Protein AF-A0A0G1LL08-F1 (afdb_monomer_lite)

Radius of gyration: 15.14 Å; chains: 1; bounding box: 38×26×40 Å

Secondary structure (DSSP, 8-state):
--------TT-TTHHHHHHHHHHHHHHHHHHTTPPPPHHHHHHHHHHHHHHHHTTS-GGGS-TT-HHHHHHHHHHHH----HHHHHHHHHHHHHHHHHHHH-TTS-----HHHHHHHHHHHHHHHHHHHHHHHT-

pLDDT: mean 78.6, std 12.8, range [37.53, 91.56]

Foldseek 3Di:
DDDDQPCPVPQLLSVLLVLLVLCLVLLVCLVVLHADDPSNLVSLVSNLVLLVVLLDPLVPDDCPDSSNVVSVLLVVQQPDDSVLSVVLSVLSVVVNVQCVVCVPDRGDDDPVSSVSNSVSSVSSSVSSVVSVVVD

Sequence (135 aa):
MTMVRPVIRNDPFAGIAWSTSLALLALEKLQVDELLNDEDRSSLSQTSAFVASLLLPTVDQDICSIEVCRDVTFLAHHHGDRAWFAQLASNLEEISRQLGFNQDQPVAFDDGLLERAQVGILAVLKTLHRCRLSL

Structure (mmCIF, N/CA/C/O backbone):
data_AF-A0A0G1LL08-F1
#
_entry.id   AF-A0A0G1LL08-F1
#
loop_
_atom_site.group_PDB
_atom_site.id
_atom_site.type_symbol
_atom_site.label_atom_id
_atom_site.label_alt_id
_atom_site.label_comp_id
_atom_site.label_asym_id
_atom_site.label_entity_id
_atom_site.label_seq_id
_atom_site.pdbx_PDB_ins_code
_atom_site.Cartn_x
_atom_site.Cartn_y
_atom_site.Cartn_z
_atom_site.occupancy
_atom_site.B_iso_or_equiv
_atom_site.auth_seq_id
_atom_site.auth_comp_id
_atom_site.auth_asym_id
_atom_site.auth_atom_id
_atom_site.pdbx_PDB_model_num
ATOM 1 N N . MET A 1 1 ? 9.209 -2.109 23.449 1.00 37.53 1 MET A N 1
ATOM 2 C CA . MET A 1 1 ? 10.182 -2.678 22.494 1.00 37.53 1 MET A CA 1
ATOM 3 C C . MET A 1 1 ? 10.248 -1.736 21.308 1.00 37.53 1 MET A C 1
ATOM 5 O O . MET A 1 1 ? 9.257 -1.604 20.610 1.00 37.53 1 MET A O 1
ATOM 9 N N . THR A 1 2 ? 11.344 -1.005 21.142 1.00 38.62 2 THR A N 1
ATOM 10 C CA . THR A 1 2 ? 11.559 -0.097 20.009 1.00 38.62 2 THR A CA 1
ATOM 11 C C . THR A 1 2 ? 12.007 -0.922 18.809 1.00 38.62 2 THR A C 1
ATOM 13 O O . THR A 1 2 ? 13.086 -1.514 18.832 1.00 38.62 2 THR A O 1
ATOM 16 N N . MET A 1 3 ? 11.165 -1.019 17.779 1.00 41.34 3 MET A N 1
ATOM 17 C CA . MET A 1 3 ? 11.561 -1.664 16.531 1.00 41.34 3 MET A CA 1
ATOM 18 C C . MET A 1 3 ? 12.600 -0.785 15.828 1.00 41.34 3 MET A C 1
ATOM 20 O O . MET A 1 3 ? 12.317 0.324 15.387 1.00 41.34 3 MET A O 1
ATOM 24 N N . VAL A 1 4 ? 13.841 -1.267 15.774 1.00 48.06 4 VAL A N 1
ATOM 25 C CA . VAL A 1 4 ? 14.943 -0.601 15.076 1.00 48.06 4 VAL A CA 1
ATOM 26 C C . VAL A 1 4 ? 14.721 -0.769 13.576 1.00 48.06 4 VAL A C 1
ATOM 28 O O . VAL A 1 4 ? 14.735 -1.896 13.085 1.00 48.06 4 VAL A O 1
ATOM 31 N N . ARG A 1 5 ? 14.536 0.338 12.844 1.00 49.56 5 ARG A N 1
ATOM 32 C CA . ARG A 1 5 ? 14.453 0.329 11.374 1.00 49.56 5 ARG A CA 1
ATOM 33 C C . ARG A 1 5 ? 15.720 -0.318 10.791 1.00 49.56 5 ARG A C 1
ATOM 35 O O . ARG A 1 5 ? 16.807 0.240 10.970 1.00 49.56 5 ARG A O 1
ATOM 42 N N . PRO A 1 6 ? 15.625 -1.448 10.069 1.00 48.25 6 PRO A N 1
ATOM 43 C CA . PRO A 1 6 ? 16.768 -2.001 9.364 1.00 48.25 6 PRO A CA 1
ATOM 44 C C . PRO A 1 6 ? 17.075 -1.107 8.159 1.00 48.25 6 PRO A C 1
ATOM 46 O O . PRO A 1 6 ? 16.451 -1.206 7.104 1.00 48.25 6 PRO A O 1
ATOM 49 N N . VAL A 1 7 ? 18.047 -0.209 8.314 1.00 47.22 7 VAL A N 1
ATOM 50 C CA . VAL A 1 7 ? 18.605 0.561 7.197 1.00 47.22 7 VAL A CA 1
ATOM 51 C C . VAL A 1 7 ? 19.533 -0.367 6.415 1.00 47.22 7 VAL 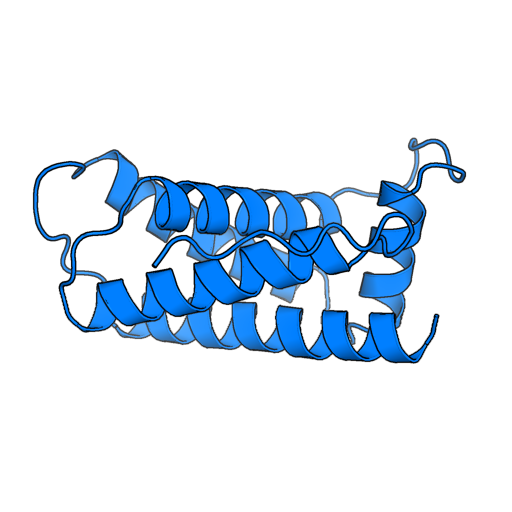A C 1
ATOM 53 O O . VAL A 1 7 ? 20.746 -0.384 6.622 1.00 47.22 7 VAL A O 1
ATOM 56 N N . ILE A 1 8 ? 18.968 -1.183 5.525 1.00 53.84 8 ILE A N 1
ATOM 57 C CA . ILE A 1 8 ? 19.764 -1.874 4.508 1.00 53.84 8 ILE A CA 1
ATOM 58 C C . ILE A 1 8 ? 20.182 -0.792 3.512 1.00 53.84 8 ILE A C 1
ATOM 60 O O . ILE A 1 8 ? 19.402 -0.390 2.656 1.00 53.84 8 ILE A O 1
ATOM 64 N N . ARG A 1 9 ? 21.402 -0.272 3.691 1.00 49.75 9 ARG A N 1
ATOM 65 C CA . ARG A 1 9 ? 21.951 0.950 3.067 1.00 49.75 9 ARG A CA 1
ATOM 66 C C . ARG A 1 9 ? 21.862 1.044 1.532 1.00 49.75 9 ARG A C 1
ATOM 68 O O . ARG A 1 9 ? 22.110 2.126 1.022 1.00 49.75 9 ARG A O 1
ATOM 75 N N . ASN A 1 10 ? 21.495 -0.030 0.827 1.00 62.41 10 ASN A N 1
ATOM 76 C CA . ASN A 1 10 ? 21.463 -0.103 -0.639 1.00 62.41 10 ASN A CA 1
ATOM 77 C C . ASN A 1 10 ? 20.148 -0.658 -1.224 1.00 62.41 10 ASN A C 1
ATOM 79 O O . ASN A 1 10 ? 20.086 -0.883 -2.427 1.00 62.41 10 ASN A O 1
ATOM 83 N N . ASP A 1 11 ? 19.117 -0.921 -0.412 1.00 71.38 11 ASP A N 1
ATOM 84 C CA . ASP A 1 11 ? 17.845 -1.456 -0.917 1.00 71.38 11 ASP A CA 1
ATOM 85 C C . ASP A 1 11 ? 16.817 -0.319 -1.083 1.00 71.38 11 ASP A C 1
ATOM 87 O O . ASP A 1 11 ? 16.306 0.188 -0.075 1.00 71.38 11 ASP A O 1
ATOM 91 N N . PRO A 1 12 ? 16.485 0.088 -2.325 1.00 76.38 12 PRO A N 1
ATOM 92 C CA . PRO A 1 12 ? 15.554 1.188 -2.581 1.00 76.38 12 PRO A CA 1
ATOM 93 C C . PRO A 1 12 ? 14.116 0.882 -2.135 1.00 76.38 12 PRO A C 1
ATOM 95 O O . PRO A 1 12 ? 13.301 1.798 -2.024 1.00 76.38 12 PRO A O 1
ATOM 98 N N . PHE A 1 13 ? 13.794 -0.384 -1.847 1.00 82.06 13 PHE A N 1
ATOM 99 C CA . PHE A 1 13 ? 12.468 -0.823 -1.423 1.00 82.06 13 PHE A CA 1
ATOM 100 C C . PHE A 1 13 ? 12.362 -1.066 0.082 1.00 82.06 13 PHE A C 1
ATOM 102 O O . PHE A 1 13 ? 11.248 -1.080 0.597 1.00 82.06 13 PHE A O 1
ATOM 109 N N . ALA A 1 14 ? 13.469 -1.247 0.812 1.00 80.44 14 ALA A N 1
ATOM 110 C CA . ALA A 1 14 ? 13.426 -1.617 2.232 1.00 80.44 14 ALA A CA 1
ATOM 111 C C . ALA A 1 14 ? 12.692 -0.584 3.104 1.00 80.44 14 ALA A C 1
ATOM 113 O O . ALA A 1 14 ? 11.876 -0.962 3.946 1.00 80.44 14 ALA A O 1
ATOM 114 N N . GLY A 1 15 ? 12.943 0.710 2.879 1.00 82.56 15 GLY A N 1
ATOM 115 C CA . GLY A 1 15 ? 12.286 1.789 3.624 1.00 82.56 15 GLY A CA 1
ATOM 116 C C . GLY A 1 15 ? 10.778 1.837 3.382 1.00 82.56 15 GLY A C 1
ATOM 117 O O . GLY A 1 15 ? 10.005 1.915 4.331 1.00 82.56 15 GLY A O 1
ATOM 118 N N . ILE A 1 16 ? 10.354 1.712 2.122 1.00 85.31 16 ILE A N 1
ATOM 119 C CA . ILE A 1 16 ? 8.929 1.718 1.774 1.00 85.31 16 ILE A CA 1
ATOM 120 C C . ILE A 1 16 ? 8.256 0.438 2.239 1.00 85.31 16 ILE A C 1
ATOM 122 O O . ILE A 1 16 ? 7.203 0.514 2.848 1.00 85.31 16 ILE A O 1
ATOM 126 N N . ALA A 1 17 ? 8.873 -0.729 2.049 1.00 86.62 17 ALA A N 1
ATOM 127 C CA . ALA A 1 17 ? 8.321 -1.992 2.528 1.00 86.62 17 ALA A CA 1
ATOM 128 C C . ALA A 1 17 ? 8.088 -1.971 4.045 1.00 86.62 17 ALA A C 1
ATOM 130 O O . ALA A 1 17 ? 7.078 -2.496 4.512 1.00 86.62 17 ALA A O 1
ATOM 131 N N . TRP A 1 18 ? 8.977 -1.327 4.806 1.00 86.25 18 TRP A N 1
ATOM 132 C CA . TRP A 1 18 ? 8.791 -1.109 6.238 1.00 86.25 18 TRP A CA 1
ATOM 133 C C . TRP A 1 18 ? 7.573 -0.226 6.528 1.00 86.25 18 TRP A C 1
ATOM 135 O O . TRP A 1 18 ? 6.669 -0.652 7.244 1.00 86.25 18 TRP A O 1
ATOM 145 N N . SER A 1 19 ? 7.513 0.970 5.937 1.00 87.69 19 SER A N 1
ATOM 146 C CA . SER A 1 19 ? 6.399 1.905 6.137 1.00 87.69 19 SER A CA 1
ATOM 147 C C . SER A 1 19 ? 5.064 1.325 5.670 1.00 87.69 19 SER A C 1
ATOM 149 O O . SER A 1 19 ? 4.059 1.481 6.347 1.00 87.69 19 SER A O 1
ATOM 151 N N . THR A 1 20 ? 5.046 0.583 4.565 1.00 88.44 20 THR A N 1
ATOM 152 C CA . THR A 1 20 ? 3.851 -0.092 4.048 1.00 88.44 20 THR A CA 1
ATOM 153 C C . THR A 1 20 ? 3.413 -1.248 4.954 1.00 88.44 20 THR A C 1
ATOM 155 O O . THR A 1 20 ? 2.218 -1.463 5.130 1.00 88.44 20 THR A O 1
ATOM 158 N N . SER A 1 21 ? 4.350 -1.955 5.595 1.00 89.75 21 SER A N 1
ATOM 159 C CA . SER A 1 21 ? 4.019 -3.001 6.579 1.00 89.75 21 SER A CA 1
ATOM 160 C C . SER A 1 21 ? 3.427 -2.404 7.856 1.00 89.75 21 SER A C 1
ATOM 162 O O . SER A 1 21 ? 2.426 -2.902 8.362 1.00 89.75 21 SER A O 1
ATOM 164 N N . LEU A 1 22 ? 4.001 -1.303 8.350 1.00 88.75 22 LEU A N 1
ATOM 165 C CA . LEU A 1 22 ? 3.447 -0.567 9.488 1.00 88.75 22 LEU A CA 1
ATOM 166 C C . LEU A 1 22 ? 2.098 0.080 9.158 1.00 88.75 22 LEU A C 1
ATOM 168 O O . LEU A 1 22 ? 1.213 0.100 10.004 1.00 88.75 22 LEU A O 1
ATOM 172 N N . ALA A 1 23 ? 1.907 0.556 7.928 1.00 88.00 23 ALA A N 1
ATOM 173 C CA . ALA A 1 23 ? 0.624 1.073 7.468 1.00 88.00 23 ALA A CA 1
ATOM 174 C C . ALA A 1 23 ? -0.461 -0.013 7.448 1.00 88.00 23 ALA A C 1
ATOM 176 O O . ALA A 1 23 ? -1.594 0.268 7.823 1.00 88.00 23 ALA A O 1
ATOM 177 N N . LEU A 1 24 ? -0.128 -1.253 7.067 1.00 90.81 24 LEU A N 1
ATOM 178 C CA . LEU A 1 24 ? -1.071 -2.373 7.154 1.00 90.81 24 LEU A CA 1
ATOM 179 C C . LEU A 1 24 ? -1.495 -2.627 8.605 1.00 90.81 24 LEU A C 1
ATOM 181 O O . LEU A 1 24 ? -2.687 -2.698 8.885 1.00 90.81 24 LEU A O 1
ATOM 185 N N . LEU A 1 25 ? -0.525 -2.681 9.524 1.00 88.19 25 LEU A N 1
ATOM 186 C CA . LEU A 1 25 ? -0.794 -2.829 10.957 1.00 88.19 25 LEU A CA 1
ATOM 187 C C . LEU A 1 25 ? -1.625 -1.663 11.506 1.00 88.19 25 LEU A C 1
ATOM 189 O O . LEU A 1 25 ? -2.509 -1.875 12.327 1.00 88.19 25 LEU A O 1
ATOM 193 N N . ALA A 1 26 ? -1.385 -0.437 11.039 1.00 86.88 26 ALA A N 1
ATOM 194 C CA . ALA A 1 26 ? -2.193 0.720 11.403 1.00 86.88 26 ALA A CA 1
ATOM 195 C C . ALA A 1 26 ? -3.653 0.556 10.950 1.00 86.88 26 ALA A C 1
ATOM 197 O O . ALA A 1 26 ? -4.565 0.837 11.716 1.00 86.88 26 ALA A O 1
ATOM 198 N N . LEU A 1 27 ? -3.898 0.057 9.735 1.00 87.00 27 LEU A N 1
ATOM 199 C CA . LEU A 1 27 ? -5.266 -0.223 9.287 1.00 87.00 27 LEU A CA 1
ATOM 200 C C . LEU A 1 27 ? -5.932 -1.339 10.099 1.00 87.00 27 LEU A C 1
ATOM 202 O O . LEU A 1 27 ? -7.123 -1.253 10.370 1.00 87.00 27 LEU A O 1
ATOM 206 N N . GLU A 1 28 ? -5.187 -2.376 10.488 1.00 87.56 28 GLU A N 1
ATOM 207 C CA . GLU A 1 28 ? -5.695 -3.424 11.385 1.00 87.56 28 GLU A CA 1
ATOM 208 C C . GLU A 1 28 ? -6.072 -2.854 12.755 1.00 87.56 28 GLU A C 1
ATOM 210 O O . GLU A 1 28 ? -7.162 -3.133 13.239 1.00 87.56 28 GLU A O 1
ATOM 215 N N . LYS A 1 29 ? -5.240 -1.986 13.344 1.00 86.56 29 LYS A N 1
ATOM 216 C CA . LYS A 1 29 ? -5.559 -1.283 14.600 1.00 86.56 29 LYS A CA 1
ATOM 217 C C . LYS A 1 29 ? -6.864 -0.497 14.512 1.00 86.56 29 LYS A C 1
ATOM 219 O O . LYS A 1 29 ? -7.666 -0.554 15.437 1.00 86.56 29 LYS A O 1
ATOM 224 N N . LEU A 1 30 ? -7.100 0.182 13.388 1.00 83.88 30 LEU A N 1
ATOM 225 C CA . LEU A 1 30 ? -8.348 0.913 13.161 1.00 83.88 30 LEU A CA 1
ATOM 226 C C . LEU A 1 30 ? -9.579 0.003 13.104 1.00 83.88 30 LEU A C 1
ATOM 228 O O . LEU A 1 30 ? -10.643 0.435 13.526 1.00 83.88 30 LEU A O 1
ATOM 232 N N . GLN A 1 31 ? -9.451 -1.241 12.632 1.00 83.69 31 GLN A N 1
ATOM 233 C CA . GLN A 1 31 ? -10.561 -2.206 12.648 1.00 83.69 31 GLN A CA 1
ATOM 234 C C . GLN A 1 31 ? -10.905 -2.705 14.055 1.00 83.69 31 GLN A C 1
ATOM 236 O O . GLN A 1 31 ? -12.019 -3.162 14.284 1.00 83.69 31 GLN A O 1
ATOM 241 N N . VAL A 1 32 ? -9.955 -2.654 14.994 1.00 84.81 32 VAL A N 1
ATOM 242 C CA . VAL A 1 32 ? -10.162 -3.067 16.395 1.00 84.81 32 VAL A CA 1
ATOM 243 C C . VAL A 1 32 ? -10.393 -1.874 17.330 1.00 84.81 32 VAL A C 1
ATOM 245 O O . VAL A 1 32 ? -10.293 -2.025 18.547 1.00 84.81 32 VAL A O 1
ATOM 248 N N . ASP A 1 33 ? -10.696 -0.697 16.767 1.00 77.06 33 ASP A N 1
ATOM 249 C CA . ASP A 1 33 ? -10.894 0.572 17.481 1.00 77.06 33 ASP A CA 1
ATOM 250 C C . ASP A 1 33 ? -9.687 1.005 18.346 1.00 77.06 33 ASP A C 1
ATOM 252 O O . ASP A 1 33 ? -9.827 1.711 19.350 1.00 77.06 33 ASP A O 1
ATOM 256 N N . GLU A 1 34 ? -8.469 0.601 17.967 1.00 81.62 34 GLU A N 1
ATOM 257 C CA . GLU A 1 34 ? -7.238 0.986 18.658 1.00 81.62 34 GLU A CA 1
ATOM 258 C C . GLU A 1 34 ? -6.715 2.349 18.166 1.00 81.62 34 GLU A C 1
ATOM 260 O O . GLU A 1 34 ? -6.725 2.674 16.976 1.00 81.62 34 GLU A O 1
ATOM 265 N N . LEU A 1 35 ? -6.216 3.167 19.100 1.00 78.62 35 LEU A N 1
ATOM 266 C CA . LEU A 1 35 ? -5.653 4.482 18.793 1.00 78.62 35 LEU A CA 1
ATOM 267 C C . LEU A 1 35 ? -4.316 4.360 18.052 1.00 78.62 35 LEU A C 1
ATOM 269 O O . LEU A 1 35 ? -3.378 3.710 18.515 1.00 78.62 35 LEU A O 1
ATOM 273 N N . LEU A 1 36 ? -4.205 5.072 16.931 1.00 82.12 36 LEU A N 1
ATOM 274 C CA . LEU A 1 36 ? -2.966 5.148 16.161 1.00 82.12 36 LEU A CA 1
ATOM 275 C C . LEU A 1 36 ? -1.947 6.067 16.824 1.00 82.12 36 LEU A C 1
ATOM 277 O O . LEU A 1 36 ? -2.256 7.211 17.165 1.00 82.12 36 LEU A O 1
ATOM 281 N N . ASN A 1 37 ? -0.710 5.588 16.918 1.00 84.25 37 ASN A N 1
ATOM 282 C CA . ASN A 1 37 ? 0.417 6.406 17.345 1.00 84.25 37 ASN A CA 1
ATOM 283 C C . ASN A 1 37 ? 0.981 7.244 16.172 1.00 84.25 37 ASN A C 1
ATOM 285 O O . ASN A 1 37 ? 0.589 7.092 15.011 1.00 84.25 37 ASN A O 1
ATOM 289 N N . ASP A 1 38 ? 1.930 8.135 16.463 1.00 83.81 38 ASP A N 1
ATOM 290 C CA . ASP A 1 38 ? 2.549 8.987 15.436 1.00 83.81 38 ASP A CA 1
ATOM 291 C C . ASP A 1 38 ? 3.318 8.186 14.368 1.00 83.81 38 ASP A C 1
ATOM 293 O O . ASP A 1 38 ? 3.420 8.617 13.218 1.00 83.81 38 ASP A O 1
ATOM 297 N N . GLU A 1 39 ? 3.837 7.004 14.715 1.00 86.12 39 GLU A N 1
ATOM 298 C CA . GLU A 1 39 ? 4.539 6.120 13.780 1.00 86.12 39 GLU A CA 1
ATOM 299 C C . GLU A 1 39 ? 3.573 5.457 12.788 1.00 86.12 39 GLU A C 1
ATOM 301 O O . GLU A 1 39 ? 3.870 5.404 11.593 1.00 86.12 39 GLU A O 1
ATOM 306 N N . ASP A 1 40 ? 2.400 5.026 13.248 1.00 85.06 40 ASP A N 1
ATOM 307 C CA . ASP A 1 40 ? 1.318 4.465 12.440 1.00 85.06 40 ASP A CA 1
ATOM 308 C C . ASP A 1 40 ? 0.827 5.514 11.424 1.00 85.06 40 ASP A C 1
ATOM 310 O O . ASP A 1 40 ? 0.749 5.253 10.220 1.00 85.06 40 ASP A O 1
ATOM 314 N N . ARG A 1 41 ? 0.589 6.749 11.894 1.00 82.56 41 ARG A N 1
ATOM 315 C CA . ARG A 1 41 ? 0.175 7.892 11.057 1.00 82.56 41 ARG A CA 1
ATOM 316 C C . ARG A 1 41 ? 1.245 8.261 10.027 1.00 82.56 41 ARG A C 1
ATOM 318 O O . ARG A 1 41 ? 0.941 8.456 8.849 1.00 82.56 41 ARG A O 1
ATOM 325 N N . SER A 1 42 ? 2.507 8.322 10.452 1.00 86.81 42 SER A N 1
ATOM 326 C CA . SER A 1 42 ? 3.646 8.585 9.564 1.00 86.81 42 SER A CA 1
ATOM 327 C C . SER A 1 42 ? 3.799 7.491 8.504 1.00 86.81 42 SER A C 1
ATOM 329 O O . SER A 1 42 ? 4.055 7.786 7.338 1.00 86.81 42 SER A O 1
ATOM 331 N N . SER A 1 43 ? 3.566 6.232 8.875 1.00 88.06 43 SER A N 1
ATOM 332 C CA . SER A 1 43 ? 3.645 5.077 7.977 1.00 88.06 43 SER A CA 1
ATOM 333 C C . SER A 1 43 ? 2.530 5.071 6.927 1.00 88.06 43 SER A C 1
ATOM 335 O O . SER A 1 43 ? 2.803 4.828 5.747 1.00 88.06 43 SER A O 1
ATOM 337 N N . LEU A 1 44 ? 1.295 5.412 7.320 1.00 85.75 44 LEU A N 1
ATOM 338 C CA . LEU A 1 44 ? 0.175 5.621 6.394 1.00 85.75 44 LEU A CA 1
ATOM 339 C C . LEU A 1 44 ? 0.465 6.765 5.417 1.00 85.75 44 LEU A C 1
ATOM 341 O O . LEU A 1 44 ? 0.310 6.592 4.209 1.00 85.75 44 LEU A O 1
ATOM 345 N N . SER A 1 45 ? 0.963 7.897 5.920 1.00 86.88 45 SER A N 1
ATOM 346 C CA . SER A 1 45 ? 1.336 9.053 5.096 1.00 86.88 45 SER A CA 1
ATOM 347 C C . SER A 1 45 ? 2.456 8.721 4.101 1.00 86.88 45 SER A C 1
ATOM 349 O O . SER A 1 45 ? 2.334 9.006 2.912 1.00 86.88 45 SER A O 1
ATOM 351 N N . GLN A 1 46 ? 3.510 8.027 4.544 1.00 88.00 46 GLN A N 1
ATOM 352 C CA . GLN A 1 46 ? 4.610 7.579 3.678 1.00 88.00 46 GLN A CA 1
ATOM 353 C C . GLN A 1 46 ? 4.137 6.603 2.597 1.00 88.00 46 GLN A C 1
ATOM 355 O O . GLN A 1 46 ? 4.567 6.697 1.448 1.00 88.00 46 GLN A O 1
ATOM 360 N N . THR A 1 47 ? 3.232 5.686 2.945 1.00 88.19 47 THR A N 1
ATOM 361 C CA . THR A 1 47 ? 2.653 4.735 1.987 1.00 88.19 47 THR A CA 1
ATOM 362 C C . THR A 1 47 ? 1.751 5.443 0.981 1.00 88.19 47 THR A C 1
ATOM 364 O O . THR A 1 47 ? 1.844 5.171 -0.213 1.00 88.19 47 THR A O 1
ATOM 367 N N . SER A 1 48 ? 0.931 6.393 1.435 1.00 87.56 48 SER A N 1
ATOM 368 C CA . SER A 1 48 ? 0.092 7.221 0.565 1.00 87.56 48 SER A CA 1
ATOM 369 C C . SER A 1 48 ? 0.936 8.046 -0.411 1.00 87.56 48 SER A C 1
ATOM 371 O O . SER A 1 48 ? 0.698 8.008 -1.616 1.00 87.56 48 SER A O 1
ATOM 373 N N . ALA A 1 49 ? 1.992 8.702 0.079 1.00 86.94 49 ALA A N 1
ATOM 374 C CA . ALA A 1 49 ? 2.915 9.473 -0.750 1.00 86.94 49 ALA A CA 1
ATOM 375 C C . ALA A 1 49 ? 3.616 8.606 -1.809 1.00 86.94 49 ALA A C 1
ATOM 377 O O . ALA A 1 49 ? 3.765 9.038 -2.950 1.00 86.94 49 ALA A O 1
ATOM 378 N N . PHE A 1 50 ? 3.999 7.374 -1.459 1.00 87.50 50 PHE A N 1
ATOM 379 C CA . PHE A 1 50 ? 4.551 6.418 -2.418 1.00 87.50 50 PHE A CA 1
ATOM 380 C C . PHE A 1 50 ? 3.523 6.014 -3.484 1.00 87.50 50 PHE A C 1
ATOM 382 O O . PHE A 1 50 ? 3.810 6.086 -4.671 1.00 87.50 50 PHE A O 1
ATOM 389 N N . VAL A 1 51 ? 2.299 5.641 -3.098 1.00 86.44 51 VAL A N 1
ATOM 390 C CA . VAL A 1 51 ? 1.253 5.285 -4.076 1.00 86.44 51 VAL A CA 1
ATOM 391 C C . VAL A 1 51 ? 0.924 6.471 -4.991 1.00 86.44 51 VAL A C 1
ATOM 393 O O . VAL A 1 51 ? 0.729 6.288 -6.191 1.00 86.44 51 VAL A O 1
ATOM 396 N N . ALA A 1 52 ? 0.916 7.690 -4.450 1.00 85.56 52 ALA A N 1
ATOM 397 C CA . ALA A 1 52 ? 0.724 8.908 -5.226 1.00 85.56 52 ALA A CA 1
ATOM 398 C C . ALA A 1 52 ? 1.892 9.187 -6.189 1.00 85.56 52 ALA A C 1
ATOM 400 O O . ALA A 1 52 ? 1.647 9.635 -7.310 1.00 85.56 52 ALA A O 1
ATOM 401 N N . SER A 1 53 ? 3.144 8.891 -5.811 1.00 84.25 53 SER A N 1
ATOM 402 C CA . SER A 1 53 ? 4.294 9.078 -6.710 1.00 84.25 53 SER A CA 1
ATOM 403 C C . SER A 1 53 ? 4.204 8.184 -7.947 1.00 84.25 53 SER A C 1
ATOM 405 O O . SER A 1 53 ? 4.519 8.635 -9.045 1.00 84.25 53 SER A O 1
ATOM 407 N N . LEU A 1 54 ? 3.659 6.970 -7.806 1.00 83.25 54 LEU A N 1
ATOM 408 C CA . LEU A 1 54 ? 3.440 6.033 -8.916 1.00 83.25 54 LEU A CA 1
ATOM 409 C C . LEU A 1 54 ? 2.421 6.528 -9.960 1.00 83.25 54 LEU A C 1
ATOM 411 O O . LEU A 1 54 ? 2.404 6.032 -11.089 1.00 83.25 54 LEU A O 1
ATOM 415 N N . LEU A 1 55 ? 1.560 7.489 -9.605 1.00 80.50 55 LEU A N 1
ATOM 416 C CA . LEU A 1 55 ? 0.595 8.097 -10.528 1.00 80.50 55 LEU A CA 1
ATOM 417 C C . LEU A 1 55 ? 1.215 9.199 -11.392 1.00 80.50 55 LEU A C 1
ATOM 419 O O . LEU A 1 55 ? 0.672 9.524 -12.456 1.00 80.50 55 LEU A O 1
ATOM 423 N N . LEU A 1 56 ? 2.336 9.775 -10.955 1.00 76.50 56 LEU A N 1
ATOM 424 C CA . LEU A 1 56 ? 2.993 10.858 -11.668 1.00 76.50 56 LEU A CA 1
ATOM 425 C C . LEU A 1 56 ? 3.720 10.312 -12.909 1.00 76.50 56 LEU A C 1
ATOM 427 O O . LEU A 1 56 ? 4.409 9.293 -12.843 1.00 76.50 56 LEU A O 1
ATOM 431 N N . PRO A 1 57 ? 3.575 10.962 -14.077 1.00 64.50 57 PRO A N 1
ATOM 432 C CA . PRO A 1 57 ? 4.334 10.584 -15.257 1.00 64.50 57 PRO A CA 1
ATOM 433 C C . PRO A 1 57 ? 5.831 10.817 -15.009 1.00 64.50 57 PRO A C 1
ATOM 435 O O . PRO A 1 57 ? 6.250 11.915 -14.658 1.00 64.50 57 PRO A O 1
ATOM 438 N N . THR A 1 58 ? 6.646 9.793 -15.255 1.00 62.91 58 THR A N 1
ATOM 439 C CA . THR A 1 58 ? 8.107 9.763 -15.041 1.00 62.91 58 THR A CA 1
ATOM 440 C C . THR A 1 58 ? 8.905 10.658 -16.008 1.00 62.91 58 THR A C 1
ATOM 442 O O . THR A 1 58 ? 10.108 10.491 -16.161 1.00 62.91 58 THR A O 1
ATOM 445 N N . VAL A 1 59 ? 8.238 11.577 -16.713 1.00 54.00 59 VAL A N 1
ATOM 446 C CA . VAL A 1 59 ? 8.698 12.164 -17.985 1.00 54.00 59 VAL A CA 1
ATOM 447 C C . VAL A 1 59 ? 9.756 13.265 -17.804 1.00 54.00 59 VAL A C 1
ATOM 449 O O . VAL A 1 59 ? 10.517 13.497 -18.734 1.00 54.00 59 VAL A O 1
ATOM 452 N N . ASP A 1 60 ? 9.876 13.864 -16.613 1.00 53.09 60 ASP A N 1
ATOM 453 C CA . ASP A 1 60 ? 10.825 14.963 -16.327 1.00 53.09 60 ASP A CA 1
ATOM 454 C C . ASP A 1 60 ? 11.782 14.687 -15.152 1.00 53.09 60 ASP A C 1
ATOM 456 O O . ASP A 1 60 ? 12.498 15.579 -14.696 1.00 53.09 60 ASP A O 1
ATOM 460 N N . GLN A 1 61 ? 11.799 13.464 -14.618 1.00 55.06 61 GLN A N 1
ATOM 461 C CA . GLN A 1 61 ? 12.663 13.137 -13.484 1.00 55.06 61 GLN A CA 1
ATOM 462 C C . GLN A 1 61 ? 14.006 12.593 -13.966 1.00 55.06 61 GLN A C 1
ATOM 464 O O . GLN A 1 61 ? 14.072 11.802 -14.905 1.00 55.06 61 GLN A O 1
ATOM 469 N N . ASP A 1 62 ? 15.078 13.021 -13.299 1.00 58.94 62 ASP A N 1
ATOM 470 C CA . ASP A 1 62 ? 16.439 12.557 -13.546 1.00 58.94 62 ASP A CA 1
ATOM 471 C C . ASP A 1 62 ? 16.452 11.019 -13.481 1.00 58.94 62 ASP A C 1
ATOM 473 O O . ASP A 1 62 ? 16.258 10.429 -12.415 1.00 58.94 62 ASP A O 1
ATOM 477 N N . ILE A 1 63 ? 16.614 10.356 -14.632 1.00 59.69 63 ILE A N 1
ATOM 478 C CA . ILE A 1 63 ? 16.427 8.898 -14.801 1.00 59.69 63 ILE A CA 1
ATOM 479 C C . ILE A 1 63 ? 17.412 8.104 -13.914 1.00 59.69 63 ILE A C 1
ATOM 481 O O . ILE A 1 63 ? 17.219 6.922 -13.633 1.00 59.69 63 ILE A O 1
ATOM 485 N N . CYS A 1 64 ? 18.452 8.778 -13.420 1.00 59.09 64 CYS A N 1
ATOM 486 C CA . CYS A 1 64 ? 19.458 8.263 -12.500 1.00 59.09 64 CYS A CA 1
ATOM 487 C C . CYS A 1 64 ? 19.063 8.343 -11.009 1.00 59.09 64 CYS A C 1
ATOM 489 O O . CYS A 1 64 ? 19.828 7.878 -10.163 1.00 59.09 64 CYS A O 1
ATOM 491 N N . SER A 1 65 ? 17.911 8.928 -10.655 1.00 74.06 65 SER A N 1
ATOM 492 C CA . SER A 1 65 ? 17.430 8.954 -9.269 1.00 74.06 65 SER A CA 1
ATOM 493 C C . SER A 1 65 ? 17.034 7.552 -8.798 1.00 74.06 65 SER A C 1
ATOM 495 O O . SER A 1 65 ? 16.337 6.805 -9.490 1.00 74.06 65 SER A O 1
ATOM 497 N N . ILE A 1 66 ? 17.431 7.217 -7.568 1.00 74.56 66 ILE A N 1
ATOM 498 C CA . ILE A 1 66 ? 17.057 5.966 -6.893 1.00 74.56 66 ILE A CA 1
ATOM 499 C C . ILE A 1 66 ? 15.526 5.827 -6.812 1.00 74.56 66 ILE A C 1
ATOM 501 O O . ILE A 1 66 ? 15.002 4.721 -6.926 1.00 74.56 66 ILE A O 1
ATOM 505 N N . GLU A 1 67 ? 14.803 6.937 -6.662 1.00 76.19 67 GLU A N 1
ATOM 506 C CA . GLU A 1 67 ? 13.340 6.964 -6.542 1.00 76.19 67 GLU A CA 1
ATOM 507 C C . GLU A 1 67 ? 12.653 6.648 -7.874 1.00 76.19 67 GLU A C 1
ATOM 509 O O . GLU A 1 67 ? 11.723 5.847 -7.909 1.00 76.19 67 GLU A O 1
ATOM 514 N N . VAL A 1 68 ? 13.170 7.191 -8.979 1.00 75.19 68 VAL A N 1
ATOM 515 C CA . VAL A 1 68 ? 12.677 6.900 -10.335 1.00 75.19 68 VAL A CA 1
ATOM 516 C C . VAL A 1 68 ? 12.905 5.435 -10.682 1.00 75.19 68 VAL A C 1
ATOM 518 O O . VAL A 1 68 ? 11.989 4.747 -11.128 1.00 75.19 68 VAL A O 1
ATOM 521 N N . CYS A 1 69 ? 14.118 4.933 -10.437 1.00 76.56 69 CYS A N 1
ATOM 522 C CA . CYS A 1 69 ? 14.462 3.537 -10.694 1.00 76.56 69 CYS A CA 1
ATOM 523 C C . CYS A 1 69 ? 13.578 2.582 -9.875 1.00 76.56 69 CYS A C 1
ATOM 525 O O . CYS A 1 69 ? 13.079 1.581 -10.399 1.00 76.56 69 CYS A O 1
ATOM 527 N N . ARG A 1 70 ? 13.321 2.923 -8.606 1.00 84.94 70 ARG A N 1
ATOM 528 C CA . ARG A 1 70 ? 12.403 2.193 -7.730 1.00 84.94 70 ARG A CA 1
ATOM 529 C C . ARG A 1 70 ? 10.986 2.164 -8.292 1.00 84.94 70 ARG A C 1
ATOM 531 O O . ARG A 1 70 ? 10.407 1.085 -8.377 1.00 84.94 70 ARG A O 1
ATOM 538 N N . ASP A 1 71 ? 10.439 3.313 -8.676 1.00 84.06 71 ASP A N 1
ATOM 539 C CA . ASP A 1 71 ? 9.054 3.434 -9.136 1.00 84.06 71 ASP A CA 1
ATOM 540 C C . ASP A 1 71 ? 8.855 2.719 -10.483 1.00 84.06 71 ASP A C 1
ATOM 542 O O . ASP A 1 71 ? 7.893 1.969 -10.649 1.00 84.06 71 ASP A O 1
ATOM 546 N N . VAL A 1 72 ? 9.817 2.829 -11.407 1.00 80.19 72 VAL A N 1
ATOM 547 C CA . VAL A 1 72 ? 9.825 2.075 -12.675 1.00 80.19 72 VAL A CA 1
ATOM 548 C C . VAL A 1 72 ? 9.895 0.569 -12.426 1.00 80.19 72 VAL A C 1
ATOM 550 O O . VAL A 1 72 ? 9.111 -0.191 -12.994 1.00 80.19 72 VAL A O 1
ATOM 553 N N . THR A 1 73 ? 10.803 0.124 -11.556 1.00 83.31 73 THR A N 1
ATOM 554 C CA . THR A 1 73 ? 10.947 -1.299 -11.215 1.00 83.31 73 THR A CA 1
ATOM 555 C C . THR A 1 73 ? 9.688 -1.828 -10.532 1.00 83.31 73 THR A C 1
ATOM 557 O O . THR A 1 73 ? 9.236 -2.929 -10.844 1.00 83.31 73 THR A O 1
ATOM 560 N N . PHE A 1 74 ? 9.083 -1.039 -9.644 1.00 86.62 74 PHE A N 1
ATOM 561 C CA . PHE A 1 74 ? 7.823 -1.381 -9.000 1.00 86.62 74 PHE A CA 1
ATOM 562 C C . PHE A 1 74 ? 6.699 -1.543 -10.025 1.00 86.62 74 PHE A C 1
ATOM 564 O O . PHE A 1 74 ? 6.031 -2.575 -10.031 1.00 86.62 74 PHE A O 1
ATOM 571 N N . LEU A 1 75 ? 6.527 -0.576 -10.931 1.00 83.94 75 LEU A N 1
ATOM 572 C CA . LEU A 1 75 ? 5.505 -0.624 -11.980 1.00 83.94 75 LEU A CA 1
ATOM 573 C C . LEU A 1 75 ? 5.731 -1.775 -12.969 1.00 83.94 75 LEU A C 1
ATOM 575 O O . LEU A 1 75 ? 4.764 -2.355 -13.446 1.00 83.94 75 LEU A O 1
ATOM 579 N N . ALA A 1 76 ? 6.980 -2.165 -13.238 1.00 83.06 76 ALA A N 1
ATOM 580 C CA . ALA A 1 76 ? 7.277 -3.329 -14.073 1.00 83.06 76 ALA A CA 1
ATOM 581 C C . ALA A 1 76 ? 6.807 -4.656 -13.440 1.00 83.06 76 ALA A C 1
ATOM 583 O O . ALA A 1 76 ? 6.407 -5.575 -14.154 1.00 83.06 76 ALA A O 1
ATOM 584 N N . HIS A 1 77 ? 6.833 -4.757 -12.106 1.00 83.94 77 HIS A N 1
ATOM 585 C CA . HIS A 1 77 ? 6.389 -5.947 -11.366 1.00 83.94 77 HIS A CA 1
ATOM 586 C C . HIS A 1 77 ? 4.919 -5.878 -10.933 1.00 83.94 77 HIS A C 1
ATOM 588 O O . HIS A 1 77 ? 4.310 -6.912 -10.632 1.00 83.94 77 HIS A O 1
ATOM 594 N N . HIS A 1 78 ? 4.348 -4.674 -10.877 1.00 79.75 78 HIS A N 1
ATOM 595 C CA . HIS A 1 78 ? 2.949 -4.451 -10.561 1.00 79.75 78 HIS A CA 1
ATOM 596 C C . HIS A 1 78 ? 2.100 -4.554 -11.829 1.00 79.75 78 HIS A C 1
ATOM 598 O O . HIS A 1 78 ? 2.075 -3.652 -12.656 1.00 79.75 78 HIS A O 1
ATOM 604 N N . HIS A 1 79 ? 1.328 -5.629 -11.969 1.00 71.75 79 HIS A N 1
ATOM 605 C CA . HIS A 1 79 ? 0.424 -5.792 -13.117 1.00 71.75 79 HIS A CA 1
ATOM 606 C C . HIS A 1 79 ? -0.856 -4.935 -13.043 1.00 71.75 79 HIS A C 1
ATOM 608 O O . HIS A 1 79 ? -1.719 -5.057 -13.909 1.00 71.75 79 HIS A O 1
ATOM 614 N N . GLY A 1 80 ? -1.033 -4.121 -12.000 1.00 66.88 80 GLY A N 1
ATOM 615 C CA . GLY A 1 80 ? -2.183 -3.224 -11.872 1.00 66.88 80 GLY A CA 1
ATOM 616 C C . GLY A 1 80 ? -2.018 -1.935 -12.677 1.00 66.88 80 GLY A C 1
ATOM 617 O O . GLY A 1 80 ? -0.937 -1.351 -12.708 1.00 66.88 80 GLY A O 1
ATOM 618 N N . ASP A 1 81 ? -3.112 -1.496 -13.295 1.00 79.00 81 ASP A N 1
ATOM 619 C CA . ASP A 1 81 ? -3.207 -0.240 -14.045 1.00 79.00 81 ASP A CA 1
ATOM 620 C C . ASP A 1 81 ? -3.207 0.995 -13.116 1.00 79.00 81 ASP A C 1
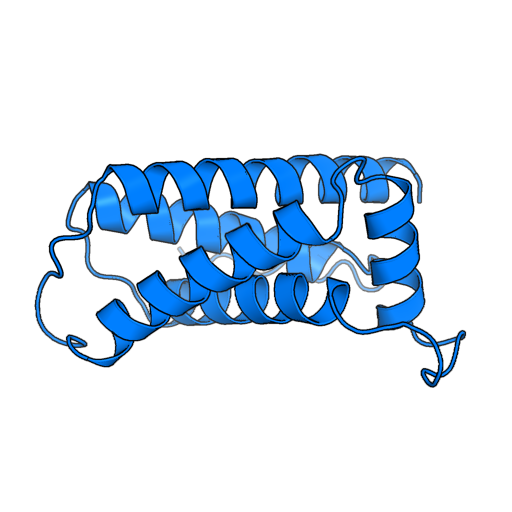ATOM 622 O O . ASP A 1 81 ? -3.496 0.912 -11.921 1.00 79.00 81 ASP A O 1
ATOM 626 N N . ARG A 1 82 ? -2.944 2.177 -13.679 1.00 79.94 82 ARG A N 1
ATOM 627 C CA . ARG A 1 82 ? -3.038 3.489 -13.025 1.00 79.94 82 ARG A CA 1
ATOM 628 C C . ARG A 1 82 ? -4.377 3.717 -12.328 1.00 79.94 82 ARG A C 1
ATOM 630 O O . ARG A 1 82 ? -4.392 4.324 -11.262 1.00 79.94 82 ARG A O 1
ATOM 637 N N . ALA A 1 83 ? -5.482 3.200 -12.869 1.00 85.12 83 ALA A N 1
ATOM 638 C CA . ALA A 1 83 ? -6.790 3.280 -12.217 1.00 85.12 83 ALA A CA 1
ATOM 639 C C . ALA A 1 83 ? -6.805 2.596 -10.836 1.00 85.12 83 ALA A C 1
ATOM 641 O O . ALA A 1 83 ? -7.414 3.102 -9.894 1.00 85.12 83 ALA A O 1
ATOM 642 N N . TRP A 1 84 ? -6.088 1.478 -10.691 1.00 88.38 84 TRP A N 1
ATOM 643 C CA . TRP A 1 84 ? -5.969 0.771 -9.417 1.00 88.38 84 TRP A CA 1
ATOM 644 C C . TRP A 1 84 ? -5.189 1.598 -8.390 1.00 88.38 84 TRP A C 1
ATOM 646 O O . TRP A 1 84 ? -5.624 1.742 -7.248 1.00 88.38 84 TRP A O 1
ATOM 656 N N . PHE A 1 85 ? -4.076 2.206 -8.812 1.00 85.75 85 PHE A N 1
ATOM 657 C CA . PHE A 1 85 ? -3.284 3.091 -7.954 1.00 85.75 85 PHE A CA 1
ATOM 658 C C . PHE A 1 85 ? -4.064 4.337 -7.532 1.00 85.75 85 PHE A C 1
ATOM 660 O O . PHE A 1 85 ? -3.992 4.734 -6.373 1.00 85.75 85 PHE A O 1
ATOM 667 N N . ALA A 1 86 ? -4.858 4.912 -8.439 1.00 87.75 86 ALA A N 1
ATOM 668 C CA . ALA A 1 86 ? -5.706 6.062 -8.144 1.00 87.75 86 ALA A CA 1
ATOM 669 C C . ALA A 1 86 ? -6.773 5.718 -7.097 1.00 87.75 86 ALA A C 1
ATOM 671 O O . ALA A 1 86 ? -6.996 6.488 -6.163 1.00 87.75 86 ALA A O 1
ATOM 672 N N . GLN A 1 87 ? -7.382 4.5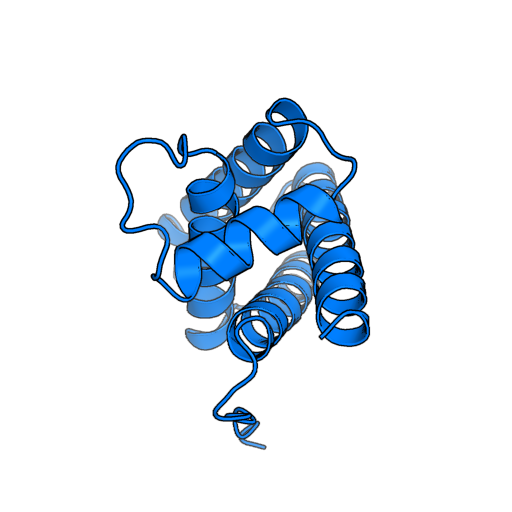33 -7.201 1.00 89.94 87 GLN A N 1
ATOM 673 C CA . GLN A 1 87 ? -8.342 4.063 -6.206 1.00 89.94 87 GLN A CA 1
ATOM 674 C C . GLN A 1 87 ? -7.688 3.848 -4.835 1.00 89.94 87 GLN A C 1
ATOM 676 O O . GLN A 1 87 ? -8.260 4.240 -3.819 1.00 89.94 87 GLN A O 1
ATOM 681 N N . LEU A 1 88 ? -6.496 3.242 -4.788 1.00 89.00 88 LEU A N 1
ATOM 682 C CA . LEU A 1 88 ? -5.774 3.042 -3.531 1.00 89.00 88 LEU A CA 1
ATOM 683 C C . LEU A 1 88 ? -5.373 4.379 -2.894 1.00 89.00 88 LEU A C 1
ATOM 685 O O . LEU A 1 88 ? -5.590 4.561 -1.699 1.00 89.00 88 LEU A O 1
ATOM 689 N N . ALA A 1 89 ? -4.852 5.322 -3.683 1.00 89.44 89 ALA A N 1
ATOM 690 C CA . ALA A 1 89 ? -4.524 6.665 -3.213 1.00 89.44 89 ALA A CA 1
ATOM 691 C C . ALA A 1 89 ? -5.756 7.367 -2.620 1.00 89.44 89 ALA A C 1
ATOM 693 O O . ALA A 1 89 ? -5.688 7.876 -1.505 1.00 89.44 89 ALA A O 1
ATOM 694 N N . SER A 1 90 ? -6.899 7.307 -3.312 1.00 89.81 90 SER A N 1
ATOM 695 C CA . SER A 1 90 ? -8.157 7.890 -2.832 1.00 89.81 90 SER A CA 1
ATOM 696 C C . SER A 1 90 ? -8.636 7.259 -1.518 1.00 89.81 90 SER A C 1
ATOM 698 O O . SER A 1 90 ? -9.037 7.981 -0.607 1.00 89.81 90 SER A O 1
ATOM 700 N N . ASN A 1 91 ? -8.540 5.932 -1.372 1.00 90.81 91 ASN A N 1
ATOM 701 C CA . ASN A 1 91 ? -8.897 5.261 -0.119 1.00 90.81 91 ASN A CA 1
ATOM 702 C C . ASN A 1 91 ? -7.992 5.716 1.043 1.00 90.81 91 ASN A C 1
ATOM 704 O O . ASN A 1 91 ? -8.481 5.985 2.137 1.00 90.81 91 ASN A O 1
ATOM 708 N N . LEU A 1 92 ? -6.676 5.820 0.814 1.00 88.25 92 LEU A N 1
ATOM 709 C CA . LEU A 1 92 ? -5.713 6.255 1.834 1.00 88.25 92 LEU A CA 1
ATOM 710 C C . LEU A 1 92 ? -5.865 7.736 2.192 1.00 88.25 92 LEU A C 1
ATOM 712 O O . LEU A 1 92 ? -5.676 8.105 3.353 1.00 88.25 92 LEU A O 1
ATOM 716 N N . GLU A 1 93 ? -6.217 8.579 1.225 1.00 88.25 93 GLU A N 1
ATOM 717 C CA . GLU A 1 93 ? -6.531 9.988 1.451 1.00 88.25 93 GLU A CA 1
ATOM 718 C C . GLU A 1 93 ? -7.791 10.137 2.307 1.00 88.25 93 GLU A C 1
ATOM 720 O O . GLU A 1 93 ? -7.771 10.882 3.284 1.00 88.25 93 GLU A O 1
ATOM 725 N N . GLU A 1 94 ? -8.851 9.380 2.015 1.00 89.00 94 GLU A N 1
ATOM 726 C CA . GLU A 1 94 ? -10.078 9.391 2.815 1.00 89.00 94 GLU A CA 1
ATOM 727 C C . GLU A 1 94 ? -9.817 8.942 4.259 1.00 89.00 94 GLU A C 1
ATOM 729 O O . GLU A 1 94 ? -10.262 9.601 5.199 1.00 89.00 94 GLU A O 1
ATOM 734 N N . ILE A 1 95 ? -9.025 7.881 4.448 1.00 86.44 95 ILE A N 1
ATOM 735 C CA . ILE A 1 95 ? -8.624 7.415 5.782 1.00 86.44 95 ILE A CA 1
ATOM 736 C C . ILE A 1 95 ? -7.815 8.499 6.504 1.00 86.44 95 ILE A C 1
ATOM 738 O O . ILE A 1 95 ? -8.120 8.857 7.641 1.00 86.44 95 ILE A O 1
ATOM 742 N N . SER A 1 96 ? -6.823 9.085 5.830 1.00 84.81 96 SER A N 1
ATOM 743 C CA . SER A 1 96 ? -5.989 10.155 6.394 1.00 84.81 96 SER A CA 1
ATOM 744 C C . SER A 1 96 ? -6.809 11.393 6.759 1.00 84.81 96 SER A C 1
ATOM 746 O O . SER A 1 96 ? -6.560 12.021 7.788 1.00 84.81 96 SER A O 1
ATOM 748 N N . ARG A 1 97 ? -7.816 11.729 5.948 1.00 83.94 97 ARG A N 1
ATOM 749 C CA . ARG A 1 97 ? -8.743 12.835 6.189 1.00 83.94 97 ARG A CA 1
ATOM 750 C C . ARG A 1 97 ? -9.553 12.590 7.457 1.00 83.94 97 ARG A C 1
ATOM 752 O O . ARG A 1 97 ? -9.581 13.454 8.328 1.00 83.94 97 ARG A O 1
ATOM 759 N N . GLN A 1 98 ? -10.158 11.413 7.593 1.00 82.75 98 GLN A N 1
ATOM 760 C CA . GLN A 1 98 ? -10.952 11.055 8.771 1.00 82.75 98 GLN A CA 1
ATOM 761 C C . GLN A 1 98 ? -10.102 11.000 10.055 1.00 82.75 98 GLN A C 1
ATOM 763 O O . GLN A 1 98 ? -10.548 11.478 11.098 1.00 82.75 98 GLN A O 1
ATOM 768 N N . LEU A 1 99 ? -8.850 10.531 9.969 1.00 78.56 99 LEU A N 1
ATOM 769 C CA . LEU A 1 99 ? -7.880 10.585 11.075 1.00 78.56 99 LEU A CA 1
ATOM 770 C C . LEU A 1 99 ? -7.466 12.020 11.438 1.00 78.56 99 LEU A C 1
ATOM 772 O O . LEU A 1 99 ? -7.280 12.336 12.611 1.00 78.56 99 LEU A O 1
ATOM 776 N N . GLY A 1 100 ? -7.308 12.892 10.438 1.00 70.56 100 GLY A N 1
ATOM 777 C CA . GLY A 1 100 ? -6.884 14.280 10.623 1.00 70.56 100 GLY A CA 1
ATOM 778 C C . GLY A 1 100 ? -7.932 15.161 11.305 1.00 70.56 100 GLY A C 1
ATOM 779 O O . GLY A 1 100 ? -7.559 16.064 12.051 1.00 70.56 100 GLY A O 1
ATOM 780 N N . PHE A 1 101 ? -9.223 14.888 11.087 1.00 61.09 101 PHE A N 1
ATOM 781 C CA . PHE A 1 101 ? -10.323 15.624 11.723 1.00 61.09 101 PHE A CA 1
ATOM 782 C C . PHE A 1 101 ? -10.595 15.201 13.174 1.00 61.09 101 PHE A C 1
ATOM 784 O O . PHE A 1 101 ? -11.051 16.023 13.964 1.00 61.09 101 PHE A O 1
ATOM 791 N N . ASN A 1 102 ? -10.293 13.954 13.536 1.00 60.38 102 ASN A N 1
ATOM 792 C CA . ASN A 1 102 ? -10.715 13.343 14.798 1.00 60.38 102 ASN A CA 1
ATOM 793 C C . ASN A 1 102 ? -9.513 12.832 15.610 1.00 60.38 102 ASN A C 1
ATOM 795 O O . ASN A 1 102 ? -9.490 11.692 16.063 1.00 60.38 102 ASN A O 1
ATOM 799 N N . GLN A 1 103 ? -8.488 13.672 15.784 1.00 59.12 103 GLN A N 1
ATOM 800 C CA . GLN A 1 103 ? -7.203 13.258 16.369 1.00 59.12 103 GLN A CA 1
ATOM 801 C C . GLN A 1 103 ? -7.289 12.701 17.802 1.00 59.12 103 GLN A C 1
ATOM 803 O O . GLN A 1 103 ? -6.384 11.957 18.184 1.00 59.12 103 GLN A O 1
ATOM 808 N N . ASP A 1 104 ? -8.368 13.012 18.532 1.00 60.78 104 ASP A N 1
ATOM 809 C CA . ASP A 1 104 ? -8.576 12.675 19.948 1.00 60.78 104 ASP A CA 1
ATOM 810 C C . ASP A 1 104 ? -9.801 11.772 20.211 1.00 60.78 104 ASP A C 1
ATOM 812 O O . ASP A 1 104 ? -10.131 11.505 21.368 1.00 60.78 104 ASP A O 1
ATOM 816 N N . GLN A 1 105 ? -10.506 11.310 19.170 1.00 60.38 105 GLN A N 1
ATOM 817 C CA . GLN A 1 105 ? -11.682 10.444 19.323 1.00 60.38 105 GLN A CA 1
ATOM 818 C C . GLN A 1 105 ? -11.566 9.188 18.457 1.00 60.38 105 GLN A C 1
ATOM 820 O O . GLN A 1 105 ? -11.064 9.273 17.336 1.00 60.38 105 GLN A O 1
ATOM 825 N N . PRO A 1 106 ? -12.039 8.025 18.944 1.00 62.97 106 PRO A N 1
ATOM 826 C CA . PRO A 1 106 ? -12.142 6.834 18.113 1.00 62.97 106 PRO A CA 1
ATOM 827 C C . PRO A 1 106 ? -13.030 7.146 16.904 1.00 62.97 106 PRO A C 1
ATOM 829 O O . PRO A 1 106 ? -14.165 7.608 17.042 1.00 62.97 106 PRO A O 1
ATOM 832 N N . VAL A 1 107 ? -12.472 6.952 15.712 1.00 68.38 107 VAL A N 1
ATOM 833 C CA . VAL A 1 107 ? -13.159 7.187 14.444 1.00 68.38 107 VAL A CA 1
ATOM 834 C C . VAL A 1 107 ? -13.752 5.868 13.997 1.00 68.38 107 VAL A C 1
ATOM 836 O O . VAL A 1 107 ? -13.011 4.937 13.707 1.00 68.38 107 VAL A O 1
ATOM 839 N N . ALA A 1 108 ? -15.078 5.806 13.913 1.00 70.94 108 ALA A N 1
ATOM 840 C CA . ALA A 1 108 ? -15.746 4.681 13.279 1.00 70.94 108 ALA A CA 1
ATOM 841 C C . ALA A 1 108 ? -15.514 4.769 11.766 1.00 70.94 108 ALA A C 1
ATOM 843 O O . ALA A 1 108 ? -16.079 5.635 11.089 1.00 70.94 108 ALA A O 1
ATOM 844 N N . PHE A 1 109 ? -14.652 3.901 11.252 1.00 76.12 109 PHE A N 1
ATOM 845 C CA . PHE A 1 109 ? -14.428 3.761 9.821 1.00 76.12 109 PHE A CA 1
ATOM 846 C C . PHE A 1 109 ? -15.471 2.829 9.202 1.00 76.12 109 PHE A C 1
ATOM 848 O O . PHE A 1 109 ? -16.010 1.943 9.857 1.00 76.12 109 PHE A O 1
ATOM 855 N N . ASP A 1 110 ? -15.736 3.016 7.911 1.00 82.25 110 ASP A N 1
ATOM 856 C CA . ASP A 1 110 ? -16.425 2.001 7.115 1.00 82.25 110 ASP A CA 1
ATOM 857 C C . ASP A 1 110 ? -15.505 0.778 6.971 1.00 82.25 110 ASP A C 1
ATOM 859 O O . ASP A 1 110 ? -14.434 0.880 6.363 1.00 82.25 110 ASP A O 1
ATOM 863 N N . ASP A 1 111 ? 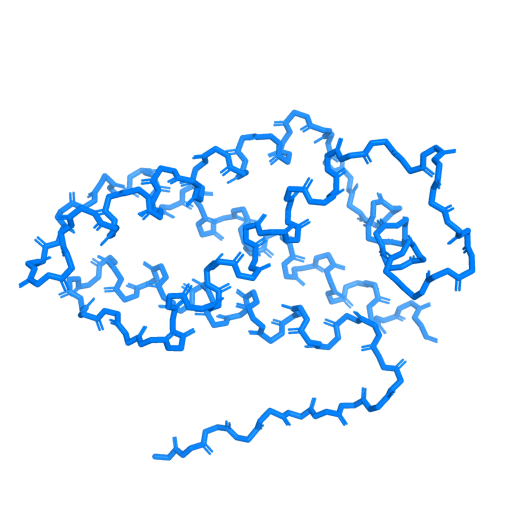-15.924 -0.373 7.501 1.00 80.62 111 ASP A N 1
ATOM 864 C CA . ASP A 1 111 ? -15.190 -1.641 7.388 1.00 80.62 111 ASP A CA 1
ATOM 865 C C . ASP A 1 111 ? -14.837 -1.948 5.926 1.00 80.62 111 ASP A C 1
ATOM 867 O O . ASP A 1 111 ? -13.715 -2.356 5.620 1.00 80.62 111 ASP A O 1
ATOM 871 N N . GLY A 1 112 ? -15.740 -1.635 4.989 1.00 86.69 112 GLY A N 1
ATOM 872 C CA . GLY A 1 112 ? -15.503 -1.824 3.561 1.00 86.69 112 GLY A CA 1
ATOM 873 C C . GLY A 1 112 ? -14.426 -0.895 2.988 1.00 86.69 112 GLY A C 1
ATOM 874 O O . GLY A 1 112 ? -13.781 -1.231 1.992 1.00 86.69 112 GLY A O 1
ATOM 875 N N . LEU A 1 113 ? -14.202 0.284 3.574 1.00 87.56 113 LEU A N 1
ATOM 876 C CA . LEU A 1 113 ? -13.093 1.172 3.211 1.00 87.56 113 LEU A CA 1
ATOM 877 C C . LEU A 1 113 ? -11.762 0.628 3.745 1.00 87.56 113 LEU A C 1
ATOM 879 O O . LEU A 1 113 ? -10.788 0.572 2.987 1.00 87.56 113 LEU A O 1
ATOM 883 N N . LEU A 1 114 ? -11.732 0.199 5.011 1.00 87.38 114 LEU A N 1
ATOM 884 C CA . LEU A 1 114 ? -10.532 -0.357 5.640 1.00 87.38 114 LEU A CA 1
ATOM 885 C C . LEU A 1 114 ? -10.083 -1.647 4.949 1.00 87.38 114 LEU A C 1
ATOM 887 O O . LEU A 1 114 ? -8.916 -1.752 4.575 1.00 87.38 114 LEU A O 1
ATOM 891 N N . GLU A 1 115 ? -11.000 -2.577 4.675 1.00 89.56 115 GLU A N 1
ATOM 892 C CA . GLU A 1 115 ? -10.699 -3.819 3.953 1.00 89.56 115 GLU A CA 1
ATOM 893 C C . GLU A 1 115 ? -10.116 -3.543 2.560 1.00 89.56 115 GLU A C 1
ATOM 895 O O . GLU A 1 115 ? -9.098 -4.121 2.167 1.00 89.56 115 GLU A O 1
ATOM 900 N N . ARG A 1 116 ? -10.711 -2.609 1.803 1.00 90.75 116 ARG A N 1
ATOM 901 C CA . ARG A 1 116 ? -10.198 -2.225 0.476 1.00 90.75 116 ARG A CA 1
ATOM 902 C C . ARG A 1 116 ? -8.795 -1.630 0.559 1.00 90.75 116 ARG A C 1
ATOM 904 O O . ARG A 1 116 ? -7.955 -1.936 -0.290 1.00 90.75 116 ARG A O 1
ATOM 911 N N . ALA A 1 117 ? -8.529 -0.792 1.560 1.00 89.69 117 ALA A N 1
ATOM 912 C CA . ALA A 1 117 ? -7.207 -0.216 1.776 1.00 89.69 117 ALA A CA 1
ATOM 913 C C . ALA A 1 117 ? -6.181 -1.287 2.184 1.00 89.69 117 ALA A C 1
ATOM 915 O O . ALA A 1 117 ? -5.095 -1.324 1.609 1.00 89.69 117 ALA A O 1
ATOM 916 N N . GLN A 1 118 ? -6.534 -2.212 3.081 1.00 91.00 118 GLN A N 1
ATOM 917 C CA . GLN A 1 118 ? -5.673 -3.326 3.496 1.00 91.00 118 GLN A CA 1
ATOM 918 C C . GLN A 1 118 ? -5.310 -4.240 2.324 1.00 91.00 118 GLN A C 1
ATOM 920 O O . GLN A 1 118 ? -4.135 -4.546 2.120 1.00 91.00 118 GLN A O 1
ATOM 925 N N . VAL A 1 119 ? -6.291 -4.636 1.506 1.00 91.56 119 VAL A N 1
ATOM 926 C CA . VAL A 1 119 ? -6.056 -5.450 0.301 1.00 91.56 119 VAL A CA 1
ATOM 927 C C . VAL A 1 119 ? -5.118 -4.726 -0.668 1.00 91.56 119 VAL A C 1
ATOM 929 O O . VAL A 1 119 ? -4.204 -5.343 -1.224 1.00 91.56 119 VAL A O 1
ATOM 932 N N . GLY A 1 120 ? -5.305 -3.415 -0.839 1.00 89.69 120 GLY A N 1
ATOM 933 C CA . GLY A 1 120 ? -4.432 -2.576 -1.654 1.00 89.69 120 GLY A CA 1
ATOM 934 C C . GLY A 1 120 ? -2.996 -2.522 -1.132 1.00 89.69 120 GLY A C 1
ATOM 935 O O . GLY A 1 120 ? -2.058 -2.834 -1.866 1.00 89.69 120 GLY A O 1
ATOM 936 N N . ILE A 1 121 ? -2.816 -2.213 0.153 1.00 89.75 121 ILE A N 1
ATOM 937 C CA . ILE A 1 121 ? -1.508 -2.190 0.822 1.00 89.75 121 ILE A CA 1
ATOM 938 C C . ILE A 1 121 ? -0.824 -3.564 0.749 1.00 89.75 121 ILE A C 1
ATOM 940 O O . ILE A 1 121 ? 0.369 -3.650 0.455 1.00 89.75 121 ILE A O 1
ATOM 944 N N . LEU A 1 122 ? -1.565 -4.658 0.934 1.00 90.69 122 LEU A N 1
ATOM 945 C CA . LEU A 1 122 ? -1.029 -6.014 0.822 1.00 90.69 122 LEU A CA 1
ATOM 946 C C . LEU A 1 122 ? -0.529 -6.318 -0.599 1.00 90.69 122 LEU A C 1
ATOM 948 O O . LEU A 1 122 ? 0.508 -6.964 -0.767 1.00 90.69 122 LEU A O 1
ATOM 952 N N . ALA A 1 123 ? -1.238 -5.863 -1.634 1.00 88.12 123 ALA A N 1
ATOM 953 C CA . ALA A 1 123 ? -0.786 -5.995 -3.018 1.00 88.12 123 ALA A CA 1
ATOM 954 C C . ALA A 1 123 ? 0.496 -5.185 -3.284 1.00 88.12 123 ALA A C 1
ATOM 956 O O . ALA A 1 123 ? 1.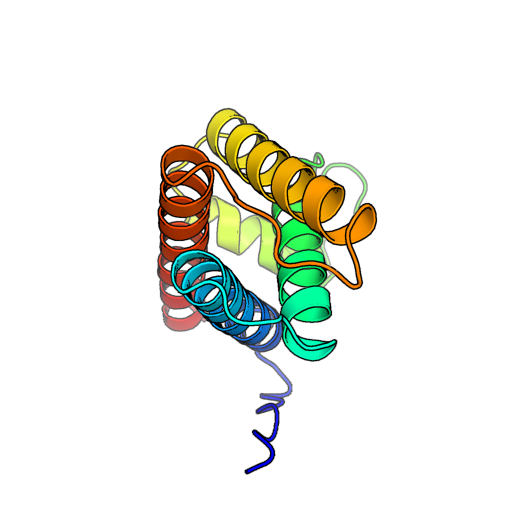415 -5.692 -3.940 1.00 88.12 123 ALA A O 1
ATOM 957 N N . VAL A 1 124 ? 0.606 -3.982 -2.705 1.00 87.94 124 VAL A N 1
ATOM 958 C CA . VAL A 1 124 ? 1.843 -3.187 -2.731 1.00 87.94 124 VAL A CA 1
ATOM 959 C C . VAL A 1 124 ? 2.986 -3.959 -2.070 1.00 87.94 124 VAL A C 1
ATOM 961 O O . VAL A 1 124 ? 4.029 -4.137 -2.694 1.00 87.94 124 VAL A O 1
ATOM 964 N N . LEU A 1 125 ? 2.788 -4.516 -0.870 1.00 88.81 125 LEU A N 1
ATOM 965 C CA . LEU A 1 125 ? 3.809 -5.313 -0.172 1.00 88.81 125 LEU A CA 1
ATOM 966 C C . LEU A 1 125 ? 4.255 -6.540 -0.965 1.00 88.81 125 LEU A C 1
ATOM 968 O O . LEU A 1 125 ? 5.453 -6.798 -1.080 1.00 88.81 125 LEU A O 1
ATOM 972 N N . LYS A 1 126 ? 3.310 -7.283 -1.552 1.00 88.31 126 LYS A N 1
ATOM 973 C CA . LYS A 1 126 ? 3.622 -8.435 -2.414 1.00 88.31 126 LYS A CA 1
ATOM 974 C C . LYS A 1 126 ? 4.487 -8.021 -3.601 1.00 88.31 126 LYS A C 1
ATOM 976 O O . LYS A 1 126 ? 5.408 -8.745 -3.975 1.00 88.31 126 LYS A O 1
ATOM 981 N N . THR A 1 127 ? 4.214 -6.857 -4.174 1.00 87.00 127 THR A N 1
ATOM 982 C CA . THR A 1 127 ? 4.975 -6.325 -5.306 1.00 87.00 127 THR A CA 1
ATOM 983 C C . THR A 1 127 ? 6.356 -5.845 -4.876 1.00 87.00 127 THR A C 1
ATOM 985 O O . THR A 1 127 ? 7.341 -6.210 -5.511 1.00 87.00 127 THR A O 1
ATOM 988 N N . LEU A 1 128 ? 6.462 -5.123 -3.756 1.00 86.88 128 LEU A N 1
ATOM 989 C CA . LEU A 1 128 ? 7.749 -4.732 -3.172 1.00 86.88 128 LEU A CA 1
ATOM 990 C C . LEU A 1 128 ? 8.616 -5.959 -2.884 1.00 86.88 128 LEU A C 1
ATOM 992 O O . LEU A 1 128 ? 9.801 -5.964 -3.200 1.00 86.88 128 LEU A O 1
ATOM 996 N N . HIS A 1 129 ? 8.027 -7.029 -2.347 1.00 85.88 129 HIS A N 1
ATOM 997 C CA . HIS A 1 129 ? 8.737 -8.282 -2.114 1.00 85.88 129 HIS A CA 1
ATOM 998 C C . HIS A 1 129 ? 9.273 -8.898 -3.416 1.00 85.88 129 HIS A C 1
ATOM 1000 O O . HIS A 1 129 ? 10.435 -9.294 -3.462 1.00 85.88 129 HIS A O 1
ATOM 1006 N N . ARG A 1 130 ? 8.478 -8.914 -4.496 1.00 84.69 130 ARG A N 1
ATOM 1007 C CA . ARG A 1 130 ? 8.943 -9.360 -5.825 1.00 84.69 130 ARG A CA 1
ATOM 1008 C C . ARG A 1 130 ? 10.080 -8.495 -6.368 1.00 84.69 130 ARG A C 1
ATOM 1010 O O . ARG A 1 130 ? 11.038 -9.039 -6.910 1.00 84.69 130 ARG A O 1
ATOM 1017 N N . CYS A 1 131 ? 10.000 -7.178 -6.186 1.00 83.88 131 CYS A N 1
ATOM 1018 C CA . CYS A 1 131 ? 11.053 -6.255 -6.609 1.00 83.88 131 CYS A CA 1
ATOM 1019 C C . CYS A 1 131 ? 12.366 -6.534 -5.868 1.00 83.88 131 CYS A C 1
ATOM 1021 O O . CYS A 1 131 ? 13.418 -6.586 -6.491 1.00 83.88 131 CYS A O 1
ATOM 1023 N N . ARG A 1 132 ? 12.301 -6.797 -4.555 1.00 79.62 132 ARG A N 1
ATOM 1024 C CA . ARG A 1 132 ? 13.478 -7.148 -3.740 1.00 79.62 132 ARG A CA 1
ATOM 1025 C C . ARG A 1 132 ? 14.117 -8.479 -4.131 1.00 79.62 132 ARG A C 1
ATOM 1027 O O . ARG A 1 132 ? 15.323 -8.609 -4.002 1.00 79.62 132 ARG A O 1
ATOM 1034 N N . LEU A 1 133 ? 13.331 -9.456 -4.587 1.00 76.00 133 LEU A N 1
ATOM 1035 C CA . LEU A 1 133 ? 13.855 -10.734 -5.095 1.00 76.00 133 LEU A CA 1
ATOM 103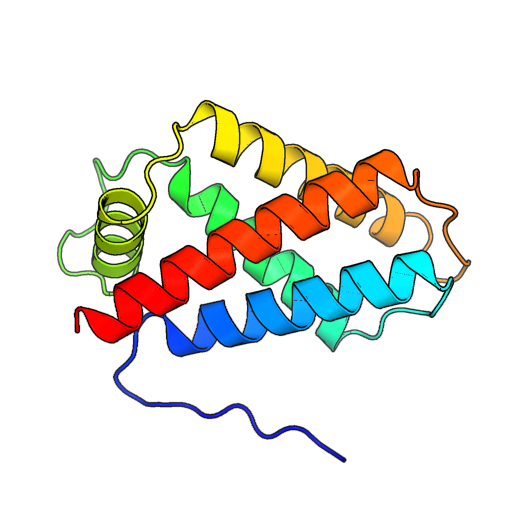6 C C . LEU A 1 133 ? 14.518 -10.613 -6.476 1.00 76.00 133 LEU A C 1
ATOM 1038 O O . LEU A 1 133 ? 15.183 -11.551 -6.904 1.00 76.00 133 LEU A O 1
ATOM 1042 N N . SER A 1 134 ? 14.295 -9.498 -7.174 1.00 67.69 134 SER A N 1
ATOM 1043 C CA . SER A 1 134 ? 14.789 -9.261 -8.535 1.00 67.69 134 SER A CA 1
ATOM 1044 C C . SER A 1 134 ? 16.008 -8.324 -8.579 1.00 67.69 134 SER A C 1
ATOM 1046 O O . SER A 1 134 ? 16.503 -8.044 -9.670 1.00 67.69 134 SER A O 1
ATOM 1048 N N . LEU A 1 135 ? 16.464 -7.840 -7.414 1.00 65.44 135 LEU A N 1
ATOM 1049 C CA . LEU A 1 135 ? 17.708 -7.086 -7.200 1.00 65.44 135 LEU A CA 1
ATOM 1050 C C . LEU A 1 135 ? 18.864 -8.036 -6.864 1.00 65.44 135 LEU A C 1
ATOM 1052 O O . LEU A 1 135 ? 19.988 -7.761 -7.338 1.00 65.44 135 LEU A O 1
#